Protein AF-A0A7C4CYW2-F1 (afdb_monomer)

Foldseek 3Di:
DVVVQVCCCVPVVDRQLLCLLLVLQLVLQLVLCVVVVHDSVVSNVRSVVRSVVLVVQLVCCVPVVVDDSRVSRVVSSVVSVVVSCVSNVHD

pLDDT: mean 77.04, std 6.85, range [52.91, 86.0]

Secondary structure (DSSP, 8-state):
-HHHHHHHHHHTSS--THHHHHHHHHHHHHHHHHHTT--HHHHHHHHHHHHHHHHHHHHHHHHHS---HHHHHHHHHHHHHHHHHHHTT--

Radius of gyration: 13.75 Å; Cα contacts (8 Å, |Δi|>4): 98; chains: 1; bounding box: 32×26×33 Å

Solvent-accessible surface area (backbone atoms only — not comparable to full-atom values): 4708 Å² total; per-residue (Å²): 108,73,70,56,48,51,47,30,44,72,74,68,72,42,72,50,50,32,53,72,18,43,56,56,36,28,51,36,46,25,50,47,32,44,74,70,70,47,56,70,68,59,17,49,52,50,14,52,52,53,36,50,53,52,53,49,50,39,52,45,41,30,69,75,68,69,42,60,56,53,61,29,12,50,54,42,19,56,53,33,48,58,48,33,32,54,64,68,74,40,132

Mean predicted aligned error: 7.06 Å

Structure (mmCIF, N/CA/C/O backbone):
data_AF-A0A7C4CYW2-F1
#
_entry.id   AF-A0A7C4CYW2-F1
#
loop_
_atom_site.group_PDB
_atom_site.id
_atom_site.type_symbol
_atom_site.label_atom_id
_atom_site.label_alt_id
_atom_site.label_comp_id
_atom_site.label_asym_id
_atom_site.label_entity_id
_atom_site.label_seq_id
_atom_site.pdbx_PDB_ins_code
_atom_site.Cartn_x
_atom_site.Cartn_y
_atom_site.Cartn_z
_atom_site.occupancy
_atom_site.B_iso_or_equiv
_atom_site.auth_seq_id
_atom_site.auth_comp_id
_atom_site.auth_asym_id
_atom_site.auth_atom_id
_atom_site.pdbx_PDB_model_num
ATOM 1 N N . MET A 1 1 ? 2.606 -10.398 2.156 1.00 63.78 1 MET A N 1
ATOM 2 C CA . MET A 1 1 ? 3.885 -9.951 1.555 1.00 63.78 1 MET A CA 1
ATOM 3 C C . MET A 1 1 ? 4.450 -10.911 0.511 1.00 63.78 1 MET A C 1
ATOM 5 O O . MET A 1 1 ? 4.446 -10.529 -0.648 1.00 63.78 1 MET A O 1
ATOM 9 N N . ALA A 1 2 ? 4.877 -12.137 0.856 1.00 67.31 2 ALA A N 1
ATOM 10 C CA . ALA A 1 2 ? 5.602 -13.023 -0.077 1.00 67.31 2 ALA A CA 1
ATOM 11 C C . ALA A 1 2 ? 4.896 -13.274 -1.431 1.00 67.31 2 ALA A C 1
ATOM 13 O O . ALA A 1 2 ? 5.535 -13.217 -2.477 1.00 67.31 2 ALA A O 1
ATOM 14 N N . LEU A 1 3 ? 3.570 -13.462 -1.430 1.00 71.12 3 LEU A N 1
ATOM 15 C CA . LEU A 1 3 ? 2.784 -13.618 -2.665 1.00 71.12 3 LEU A CA 1
ATOM 16 C C . LEU A 1 3 ? 2.730 -12.346 -3.530 1.00 71.12 3 LEU A C 1
ATOM 18 O O . LEU A 1 3 ? 2.725 -12.446 -4.752 1.00 71.12 3 LEU A O 1
ATOM 22 N N . GLY A 1 4 ? 2.699 -11.161 -2.913 1.00 72.00 4 GLY A N 1
ATOM 23 C CA . GLY A 1 4 ? 2.624 -9.888 -3.640 1.00 72.00 4 GLY A CA 1
ATOM 24 C C . GLY A 1 4 ? 3.932 -9.567 -4.358 1.00 72.00 4 GLY A C 1
ATOM 25 O O . GLY A 1 4 ? 3.927 -9.240 -5.538 1.00 72.00 4 GLY A O 1
ATOM 26 N N . VAL A 1 5 ? 5.059 -9.769 -3.671 1.00 70.44 5 VAL A N 1
ATOM 27 C CA . VAL A 1 5 ? 6.397 -9.602 -4.255 1.00 70.44 5 VAL A CA 1
ATOM 28 C C . VAL A 1 5 ? 6.619 -10.613 -5.387 1.00 70.44 5 VAL A C 1
ATOM 30 O O . VAL A 1 5 ? 7.091 -10.247 -6.461 1.00 70.44 5 VAL A O 1
ATOM 33 N N . TYR A 1 6 ? 6.199 -11.870 -5.194 1.00 73.06 6 TYR A N 1
ATOM 34 C CA . TYR A 1 6 ? 6.262 -12.904 -6.231 1.00 73.06 6 TYR A CA 1
ATOM 35 C C . TYR A 1 6 ? 5.492 -12.520 -7.504 1.00 73.06 6 TYR A C 1
ATOM 37 O O . TYR A 1 6 ? 6.001 -12.712 -8.608 1.00 73.06 6 TYR A O 1
ATOM 45 N N . LEU A 1 7 ? 4.291 -11.952 -7.356 1.00 71.62 7 LEU A N 1
ATOM 46 C CA . LEU A 1 7 ? 3.476 -11.468 -8.472 1.00 71.62 7 LEU A CA 1
ATOM 47 C C . LEU A 1 7 ? 4.183 -10.359 -9.261 1.00 71.62 7 LEU A C 1
ATOM 49 O O . LEU A 1 7 ? 4.240 -10.450 -10.486 1.00 71.62 7 LEU A O 1
ATOM 53 N N . SER A 1 8 ? 4.783 -9.372 -8.594 1.00 71.06 8 SER A N 1
ATOM 54 C CA . SER A 1 8 ? 5.518 -8.295 -9.275 1.00 71.06 8 SER A CA 1
ATOM 55 C C . SER A 1 8 ? 6.720 -8.815 -10.066 1.00 71.06 8 SER A C 1
ATOM 57 O O . SER A 1 8 ? 6.890 -8.461 -11.233 1.00 71.06 8 SER A O 1
ATOM 59 N N . PHE A 1 9 ? 7.501 -9.733 -9.487 1.00 69.81 9 PHE A N 1
ATOM 60 C CA . PHE A 1 9 ? 8.633 -10.356 -10.182 1.00 69.81 9 PHE A CA 1
ATOM 61 C C . PHE A 1 9 ? 8.207 -11.205 -11.384 1.00 69.81 9 PHE A C 1
ATOM 63 O O . PHE A 1 9 ? 8.871 -11.180 -12.418 1.00 69.81 9 PHE A O 1
ATOM 70 N N . ARG A 1 10 ? 7.108 -11.959 -11.262 1.00 67.56 10 ARG A N 1
ATOM 71 C CA . ARG A 1 10 ? 6.601 -12.834 -12.332 1.00 67.56 10 ARG A CA 1
ATOM 72 C C . ARG A 1 10 ? 5.923 -12.076 -13.465 1.00 67.56 10 ARG A C 1
ATOM 74 O O . ARG A 1 10 ? 6.054 -12.497 -14.608 1.00 67.56 10 ARG A O 1
ATOM 81 N N . VAL A 1 11 ? 5.154 -11.035 -13.148 1.00 68.44 11 VAL A N 1
ATOM 82 C CA . VAL A 1 11 ? 4.254 -10.373 -14.106 1.00 68.44 11 VAL A CA 1
ATOM 83 C C . VAL A 1 11 ? 4.884 -9.120 -14.707 1.00 68.44 11 VAL A C 1
ATOM 85 O O . VAL A 1 11 ? 4.765 -8.916 -15.910 1.00 68.44 11 VAL A O 1
ATOM 88 N N . LEU A 1 12 ? 5.568 -8.293 -13.907 1.00 63.44 12 LEU A N 1
ATOM 89 C CA . LEU A 1 12 ? 6.163 -7.039 -14.386 1.00 63.44 12 LEU A CA 1
ATOM 90 C C . LEU A 1 12 ? 7.658 -7.164 -14.722 1.00 63.44 12 LEU A C 1
ATOM 92 O O . LEU A 1 12 ? 8.234 -6.215 -15.249 1.00 63.44 12 LEU A O 1
ATOM 96 N N . ALA A 1 13 ? 8.284 -8.317 -14.453 1.00 64.81 13 ALA A N 1
ATOM 97 C CA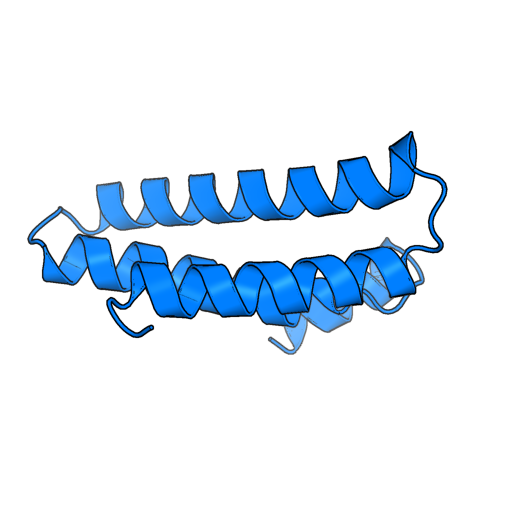 . ALA A 1 13 ? 9.706 -8.583 -14.704 1.00 64.81 13 ALA A CA 1
ATOM 98 C C . ALA A 1 13 ? 10.670 -7.545 -14.081 1.00 64.81 13 ALA A C 1
ATOM 100 O O . ALA A 1 13 ? 11.822 -7.431 -14.498 1.00 64.81 13 ALA A O 1
ATOM 101 N N . PHE A 1 14 ? 10.220 -6.808 -13.057 1.00 62.91 14 PHE A N 1
ATOM 102 C CA . PHE A 1 14 ? 11.053 -5.922 -12.250 1.00 62.91 14 PHE A CA 1
ATOM 103 C C . PHE A 1 14 ? 10.690 -6.042 -10.756 1.00 62.91 14 PHE A C 1
ATOM 105 O O . PHE A 1 14 ? 9.536 -6.328 -10.423 1.00 62.91 14 PHE A O 1
ATOM 112 N N . PRO A 1 15 ? 11.659 -5.838 -9.843 1.00 62.34 15 PRO A N 1
ATOM 113 C CA . PRO A 1 15 ? 11.417 -5.811 -8.403 1.00 62.34 15 PRO A CA 1
ATOM 114 C C . PRO A 1 15 ? 10.617 -4.562 -8.016 1.00 62.34 15 PRO A C 1
ATOM 116 O O . PRO A 1 15 ? 11.184 -3.489 -7.808 1.00 62.34 15 PRO A O 1
ATOM 119 N N . ASP A 1 16 ? 9.293 -4.690 -7.937 1.00 69.25 16 ASP A N 1
ATOM 120 C CA . ASP A 1 16 ? 8.437 -3.629 -7.412 1.00 69.25 16 ASP A CA 1
ATOM 121 C C . ASP A 1 16 ? 8.379 -3.685 -5.880 1.00 69.25 16 ASP A C 1
ATOM 123 O O . ASP A 1 16 ? 7.713 -4.538 -5.291 1.00 69.25 16 ASP A O 1
ATOM 127 N N . LEU A 1 17 ? 9.082 -2.752 -5.238 1.00 69.38 17 LEU A N 1
ATOM 128 C CA . LEU A 1 17 ? 9.089 -2.562 -3.785 1.00 69.38 17 LEU A CA 1
ATOM 129 C C . LEU A 1 17 ? 7.852 -1.791 -3.274 1.00 69.38 17 LEU A C 1
ATOM 131 O O . LEU A 1 17 ? 7.674 -1.658 -2.065 1.00 69.38 17 LEU A O 1
ATOM 135 N N . SER A 1 18 ? 6.952 -1.319 -4.150 1.00 71.12 18 SER A N 1
ATOM 136 C CA . SER A 1 18 ? 5.712 -0.634 -3.739 1.00 71.12 18 SER A CA 1
ATOM 137 C C . SER A 1 18 ? 4.747 -1.548 -2.965 1.00 71.12 18 SER A C 1
ATOM 139 O O . SER A 1 18 ? 3.911 -1.074 -2.185 1.00 71.12 18 SER A O 1
ATOM 141 N N . VAL A 1 19 ? 4.902 -2.869 -3.111 1.00 70.50 19 VAL A N 1
ATOM 142 C CA . VAL A 1 19 ? 4.163 -3.891 -2.353 1.00 70.50 19 VAL A CA 1
ATOM 143 C C . VAL A 1 19 ? 4.395 -3.739 -0.847 1.00 70.50 19 VAL A C 1
ATOM 145 O O . VAL A 1 19 ? 3.463 -3.939 -0.068 1.00 70.50 19 VAL A O 1
ATOM 148 N N . ASP A 1 20 ? 5.586 -3.307 -0.427 1.00 76.44 20 ASP A N 1
ATOM 149 C CA . ASP A 1 20 ? 5.910 -3.118 0.991 1.00 76.44 20 ASP A CA 1
ATOM 150 C C . ASP A 1 20 ? 5.204 -1.904 1.605 1.00 76.44 20 ASP A C 1
ATOM 152 O O . ASP A 1 20 ? 4.925 -1.901 2.800 1.00 76.44 20 ASP A O 1
ATOM 156 N N . GLY A 1 21 ? 4.865 -0.886 0.806 1.00 73.94 21 GLY A N 1
ATOM 157 C CA . GLY A 1 21 ? 4.125 0.294 1.270 1.00 73.94 21 GLY A CA 1
ATOM 158 C C . GLY A 1 21 ? 2.602 0.138 1.194 1.00 73.94 21 GLY A C 1
ATOM 159 O O . GLY A 1 21 ? 1.874 0.608 2.071 1.00 73.94 21 GLY A O 1
ATOM 160 N N . THR A 1 22 ? 2.102 -0.542 0.158 1.00 77.81 22 THR A N 1
ATOM 161 C CA . THR A 1 22 ? 0.659 -0.683 -0.120 1.00 77.81 22 THR A CA 1
ATOM 162 C C . THR A 1 22 ? -0.033 -1.703 0.787 1.00 77.81 22 THR A C 1
ATOM 164 O O . THR A 1 22 ? -1.183 -1.495 1.177 1.00 77.81 22 THR A O 1
ATOM 167 N N . PHE A 1 23 ? 0.662 -2.771 1.193 1.00 79.69 23 PHE A N 1
ATOM 168 C CA . PHE A 1 23 ? 0.135 -3.774 2.128 1.00 79.69 23 PHE A CA 1
ATOM 169 C C . PHE A 1 23 ? -0.188 -3.195 3.522 1.00 79.69 23 PHE A C 1
ATOM 171 O O . PHE A 1 23 ? -1.321 -3.358 3.987 1.00 79.69 23 PHE A O 1
ATOM 178 N N . PRO A 1 24 ? 0.744 -2.489 4.198 1.00 82.12 24 PRO A N 1
ATOM 179 C CA . PRO A 1 24 ? 0.447 -1.851 5.476 1.00 82.12 24 PRO A CA 1
ATOM 180 C C . PRO A 1 24 ? -0.563 -0.705 5.352 1.00 82.12 24 PRO A C 1
ATOM 182 O O . PRO A 1 24 ? -1.286 -0.462 6.311 1.00 82.12 24 PRO A O 1
ATOM 185 N N . LEU A 1 25 ? -0.696 -0.063 4.185 1.00 82.88 25 LEU A N 1
ATOM 186 C CA . LEU A 1 25 ? -1.731 0.950 3.940 1.00 82.88 25 LEU A CA 1
ATOM 187 C C . LEU A 1 25 ? -3.142 0.379 3.971 1.00 82.88 25 LEU A C 1
ATOM 189 O O . LEU A 1 25 ? -4.005 0.927 4.657 1.00 82.88 25 LEU A O 1
ATOM 193 N N . GLY A 1 26 ? -3.373 -0.758 3.315 1.00 82.00 26 GLY A N 1
ATOM 194 C CA . GLY A 1 26 ? -4.652 -1.459 3.426 1.00 82.00 26 GLY A CA 1
ATOM 195 C C . GLY A 1 26 ? -4.978 -1.827 4.878 1.00 82.00 26 GLY A C 1
ATOM 196 O O . GLY A 1 26 ? -6.098 -1.601 5.336 1.00 82.00 26 GLY A O 1
ATOM 197 N N . ALA A 1 27 ? -3.985 -2.318 5.627 1.00 82.19 27 ALA A N 1
ATOM 198 C CA . ALA A 1 27 ? -4.148 -2.665 7.039 1.00 82.19 27 ALA A CA 1
ATOM 199 C C . ALA A 1 27 ? -4.398 -1.436 7.934 1.00 82.19 27 ALA A C 1
ATOM 201 O O . ALA A 1 27 ? -5.257 -1.488 8.811 1.00 82.19 27 ALA A O 1
ATOM 202 N N . ALA A 1 28 ? -3.694 -0.325 7.699 1.00 82.94 28 ALA A N 1
ATOM 203 C CA . ALA A 1 28 ? -3.858 0.919 8.444 1.00 82.94 28 ALA A CA 1
ATOM 204 C C . ALA A 1 28 ? -5.247 1.528 8.215 1.00 82.94 28 ALA A C 1
ATOM 206 O O . ALA A 1 28 ? -5.920 1.894 9.175 1.00 82.94 28 ALA A O 1
ATOM 207 N N . VAL A 1 29 ? -5.712 1.581 6.962 1.00 82.44 29 VAL A N 1
ATOM 208 C CA . VAL A 1 29 ? -7.037 2.117 6.614 1.00 82.44 29 VAL A CA 1
ATOM 209 C C . VAL A 1 29 ? -8.157 1.232 7.163 1.00 82.44 29 VAL A C 1
ATOM 211 O O . VAL A 1 29 ? -9.070 1.745 7.810 1.00 82.44 29 VAL A O 1
ATOM 214 N N . ALA A 1 30 ? -8.073 -0.089 6.970 1.00 83.12 30 ALA A N 1
ATOM 215 C CA . ALA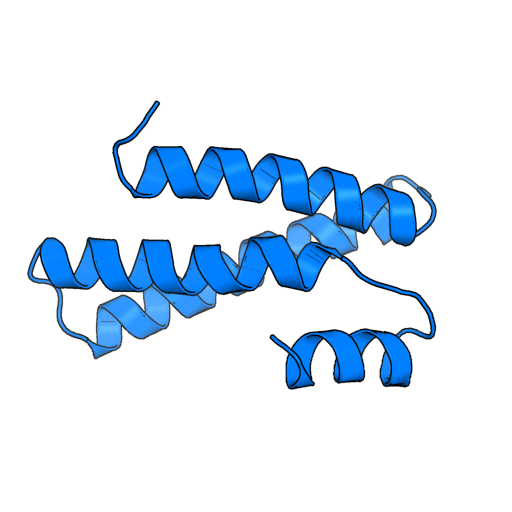 A 1 30 ? -9.061 -1.024 7.507 1.00 83.12 30 ALA A CA 1
ATOM 216 C C . ALA A 1 30 ? -9.093 -0.984 9.042 1.00 83.12 30 ALA A C 1
ATOM 218 O O . ALA A 1 30 ? -10.163 -0.857 9.634 1.00 83.12 30 ALA A O 1
ATOM 219 N N . GLY A 1 31 ? -7.923 -1.034 9.687 1.00 82.19 31 GLY A N 1
ATOM 220 C CA . GLY A 1 31 ? -7.793 -0.988 11.141 1.00 82.19 31 GLY A CA 1
ATOM 221 C C . GLY A 1 31 ? -8.344 0.307 11.731 1.00 82.19 31 GLY A C 1
ATOM 222 O O . GLY A 1 31 ? -9.116 0.263 12.684 1.00 82.19 31 GLY A O 1
ATOM 223 N N . MET A 1 32 ? -8.032 1.458 11.130 1.00 81.44 32 MET A N 1
ATOM 224 C CA . MET A 1 32 ? -8.528 2.754 11.601 1.00 81.44 32 MET A CA 1
ATOM 225 C C . MET A 1 32 ? -10.048 2.892 11.432 1.00 81.44 32 MET A C 1
ATOM 227 O O . MET A 1 32 ? -10.711 3.451 12.304 1.00 81.44 32 MET A O 1
ATOM 231 N N . LEU A 1 33 ? -10.623 2.374 10.340 1.00 80.50 33 LEU A N 1
ATOM 232 C CA . LEU A 1 33 ? -12.074 2.388 10.115 1.00 80.50 33 LEU A CA 1
ATOM 233 C C . LEU A 1 33 ? -12.814 1.481 11.106 1.00 80.50 33 LEU A C 1
ATOM 235 O O . LEU A 1 33 ? -13.825 1.900 11.669 1.00 80.50 33 LEU A O 1
ATOM 239 N N . VAL A 1 34 ? -12.279 0.288 11.379 1.00 84.81 34 VAL A N 1
ATOM 240 C CA . VAL A 1 34 ? -12.828 -0.623 12.395 1.00 84.81 34 VAL A CA 1
ATOM 241 C C . VAL A 1 34 ? -12.726 -0.011 13.796 1.00 84.81 34 VAL A C 1
ATOM 243 O O . VAL A 1 34 ? -13.708 -0.018 14.532 1.00 84.81 34 VAL A O 1
ATOM 246 N N . LEU A 1 35 ? -11.588 0.599 14.152 1.00 82.94 35 LEU A N 1
ATOM 247 C CA . LEU A 1 35 ? -11.408 1.294 15.437 1.00 82.94 35 LEU A CA 1
ATOM 248 C C . LEU A 1 35 ? -12.363 2.483 15.613 1.00 82.94 35 LEU A C 1
ATOM 250 O O . LEU A 1 35 ? -12.743 2.806 16.734 1.00 82.94 35 LEU A O 1
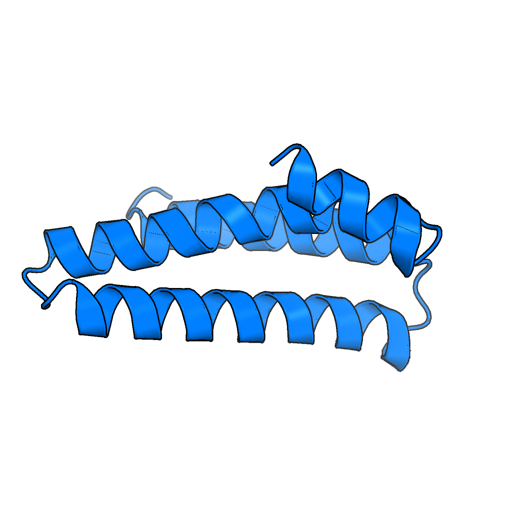ATOM 254 N N . ARG A 1 36 ? -12.775 3.126 14.515 1.00 80.25 36 ARG A N 1
ATOM 255 C CA . ARG A 1 36 ? -13.772 4.211 14.511 1.00 80.25 36 ARG A CA 1
ATOM 256 C C . ARG A 1 36 ? -15.225 3.719 14.522 1.00 80.25 36 ARG A C 1
ATOM 258 O O . ARG A 1 36 ? -16.129 4.545 14.448 1.00 80.25 36 ARG A O 1
ATOM 265 N N . GLY A 1 37 ? -15.461 2.409 14.619 1.00 78.50 37 GLY A N 1
ATOM 266 C CA . GLY A 1 37 ? -16.798 1.823 14.735 1.00 78.50 37 GLY A CA 1
ATOM 267 C C . GLY A 1 37 ? -17.533 1.616 13.407 1.00 78.50 37 GLY A C 1
ATOM 268 O O . GLY A 1 37 ? -18.736 1.358 13.420 1.00 78.50 37 GLY A O 1
ATOM 269 N N . PHE A 1 38 ? -16.851 1.715 12.259 1.00 80.94 38 PHE A N 1
ATOM 270 C CA . PHE A 1 38 ? -17.460 1.388 10.966 1.00 80.94 38 PHE A CA 1
ATOM 271 C C . PHE A 1 38 ? -17.618 -0.126 10.781 1.00 80.94 38 PHE A C 1
ATOM 273 O O . PHE A 1 38 ? -16.856 -0.927 11.325 1.00 80.94 38 PHE A O 1
ATOM 280 N N . SER A 1 39 ? -18.600 -0.523 9.965 1.00 83.75 39 SER A N 1
ATOM 281 C CA . SER A 1 39 ? -18.815 -1.931 9.633 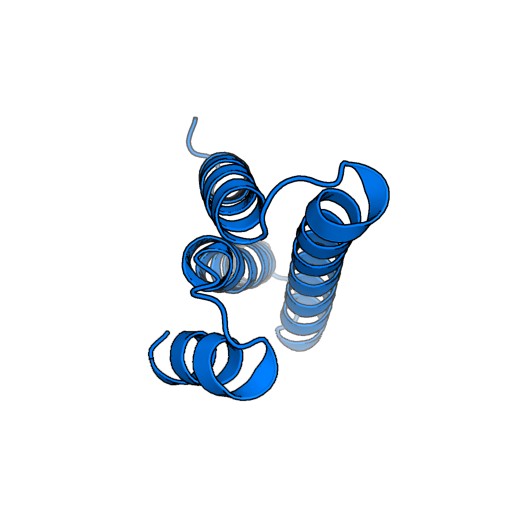1.00 83.75 39 SER A CA 1
ATOM 282 C C . SER A 1 39 ? -17.601 -2.517 8.886 1.00 83.75 39 SER A C 1
ATOM 284 O O . SER A 1 39 ? -17.012 -1.837 8.037 1.00 83.75 39 SER A O 1
ATOM 286 N N . PRO A 1 40 ? -17.233 -3.791 9.132 1.00 80.88 40 PRO A N 1
ATOM 287 C CA . PRO A 1 40 ? -16.078 -4.428 8.488 1.00 80.88 40 PRO A CA 1
ATOM 288 C C . PRO A 1 40 ? -16.135 -4.399 6.954 1.00 80.88 40 PRO A C 1
ATOM 290 O O . PRO A 1 40 ? -15.103 -4.299 6.297 1.00 80.88 40 PRO A O 1
ATOM 293 N N . TYR A 1 41 ? -17.341 -4.425 6.378 1.00 84.88 41 TYR A N 1
ATOM 294 C CA . TYR A 1 41 ? -17.551 -4.331 4.932 1.00 84.88 41 TYR A CA 1
ATOM 295 C C . TYR A 1 41 ? -17.196 -2.948 4.366 1.00 84.88 41 TYR A C 1
ATOM 297 O O . TYR A 1 41 ? -16.549 -2.859 3.322 1.00 84.88 41 TYR A O 1
ATOM 305 N N . LEU A 1 42 ? -17.559 -1.864 5.064 1.00 81.06 42 LEU A N 1
ATOM 306 C CA . LEU A 1 42 ? -17.165 -0.503 4.676 1.00 81.06 42 LEU A CA 1
ATOM 307 C C . LEU A 1 42 ? -15.664 -0.280 4.874 1.00 81.06 42 LEU A C 1
ATOM 309 O O . LEU A 1 42 ? -15.026 0.365 4.043 1.00 81.06 42 LEU A O 1
ATOM 313 N N . ALA A 1 43 ? -15.091 -0.853 5.935 1.00 82.06 43 ALA A N 1
ATOM 314 C CA . ALA A 1 43 ? -13.651 -0.825 6.165 1.00 82.06 43 ALA A CA 1
ATOM 315 C C . ALA A 1 43 ? -12.880 -1.525 5.034 1.00 82.06 43 ALA A C 1
ATOM 317 O O . ALA A 1 43 ? -11.870 -1.001 4.561 1.00 82.06 43 ALA A O 1
ATOM 318 N N . LEU A 1 44 ? -13.391 -2.664 4.552 1.00 83.31 44 LEU A N 1
ATOM 319 C CA . LEU A 1 44 ? -12.812 -3.396 3.429 1.00 83.31 44 LEU A CA 1
ATOM 320 C C . LEU A 1 44 ? -12.858 -2.572 2.138 1.00 83.31 44 LEU A C 1
ATOM 322 O O . LEU A 1 44 ? -11.837 -2.450 1.469 1.00 83.31 44 LEU A O 1
ATOM 326 N N . LEU A 1 45 ? -14.005 -1.962 1.816 1.00 85.38 45 LEU A N 1
ATOM 327 C CA . LEU A 1 45 ? -14.147 -1.087 0.645 1.00 85.38 45 LEU A CA 1
ATOM 328 C C . LEU A 1 45 ? -13.212 0.128 0.716 1.00 85.38 45 LEU A C 1
ATOM 330 O O . LEU A 1 45 ? -12.583 0.475 -0.284 1.00 85.38 45 LEU A O 1
ATOM 334 N N . GLY A 1 46 ? -13.070 0.738 1.896 1.00 82.00 46 GLY A N 1
ATOM 335 C CA . GLY A 1 46 ? -12.140 1.845 2.123 1.00 82.00 46 GLY A CA 1
ATOM 336 C C . GLY A 1 46 ? -10.678 1.441 1.917 1.00 82.00 46 GLY A C 1
ATOM 337 O O . GLY A 1 46 ? -9.929 2.153 1.248 1.00 82.00 46 GLY A O 1
ATOM 338 N N . ALA A 1 47 ? -10.279 0.273 2.425 1.00 83.06 47 ALA A N 1
ATOM 339 C CA . ALA A 1 47 ? -8.935 -0.266 2.227 1.00 83.06 47 ALA A CA 1
ATOM 340 C C . ALA A 1 47 ? -8.657 -0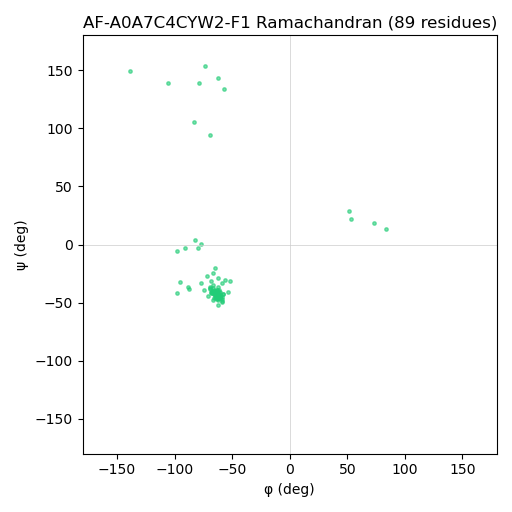.626 0.758 1.00 83.06 47 ALA A C 1
ATOM 342 O O . ALA A 1 47 ? -7.568 -0.350 0.253 1.00 83.06 47 ALA A O 1
ATOM 343 N N . LEU A 1 48 ? -9.651 -1.179 0.054 1.00 83.88 48 LEU A N 1
ATOM 344 C CA . LEU A 1 48 ? -9.573 -1.487 -1.378 1.00 83.88 48 LEU A CA 1
ATOM 345 C C . LEU A 1 48 ? -9.387 -0.213 -2.211 1.00 83.88 48 LEU A C 1
ATOM 347 O O . LEU A 1 48 ? -8.509 -0.159 -3.071 1.00 83.88 48 LEU A O 1
ATOM 351 N N . GLY A 1 49 ? -10.163 0.833 -1.910 1.00 86.00 49 GLY A N 1
ATOM 352 C CA . GLY A 1 49 ? -10.039 2.141 -2.551 1.00 86.00 49 GLY A CA 1
ATOM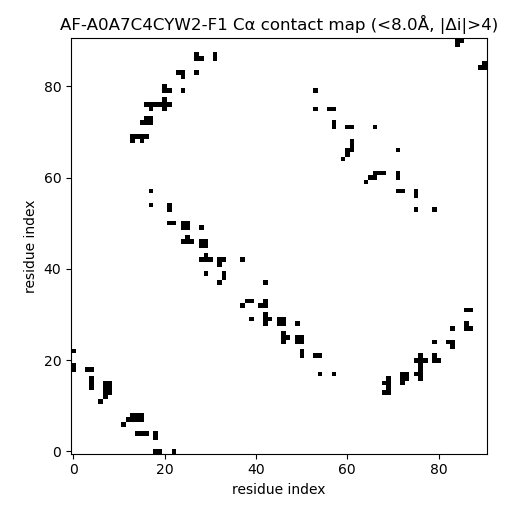 353 C C . GLY A 1 49 ? -8.673 2.786 -2.307 1.00 86.00 49 GLY A C 1
ATOM 354 O O . GLY A 1 49 ? -8.034 3.248 -3.249 1.00 86.00 49 GLY A O 1
ATOM 355 N N . ALA A 1 50 ? -8.183 2.759 -1.065 1.00 82.88 50 ALA A N 1
ATOM 356 C CA . ALA A 1 50 ? -6.869 3.300 -0.722 1.00 82.88 50 ALA A CA 1
ATOM 357 C C . ALA A 1 50 ? -5.725 2.561 -1.442 1.00 82.88 50 ALA A C 1
ATOM 359 O O . ALA A 1 50 ? -4.819 3.200 -1.979 1.00 82.88 50 ALA A O 1
ATOM 360 N N . GLY A 1 51 ? -5.792 1.227 -1.510 1.00 82.19 51 GLY A N 1
ATOM 361 C CA . GLY A 1 51 ? -4.826 0.407 -2.244 1.00 82.19 51 GLY A CA 1
ATOM 362 C C . GLY A 1 51 ? -4.838 0.673 -3.753 1.00 82.19 51 GLY A C 1
ATOM 363 O O . GLY A 1 51 ? -3.773 0.801 -4.358 1.00 82.19 51 GLY A O 1
ATOM 364 N N . LEU A 1 52 ? -6.024 0.828 -4.354 1.00 82.75 52 LEU A N 1
ATOM 365 C CA . LEU A 1 52 ? -6.177 1.184 -5.770 1.00 82.75 52 LEU A CA 1
ATOM 366 C C . LEU A 1 52 ? -5.553 2.543 -6.093 1.00 82.75 52 LEU A C 1
ATOM 368 O O . LEU A 1 52 ? -4.818 2.660 -7.072 1.00 82.75 52 LEU A O 1
ATOM 372 N N . VAL A 1 53 ? -5.811 3.557 -5.264 1.00 84.12 53 VAL A N 1
ATOM 373 C CA . VAL A 1 53 ? -5.244 4.901 -5.450 1.00 84.12 53 VAL A CA 1
ATOM 374 C C . VAL A 1 53 ? -3.722 4.870 -5.326 1.00 84.12 53 VAL A C 1
ATOM 376 O O . VAL A 1 53 ? -3.034 5.460 -6.157 1.00 84.12 53 VAL A O 1
ATOM 379 N N . ALA A 1 54 ? -3.185 4.146 -4.342 1.00 80.44 54 ALA A N 1
ATOM 380 C CA . ALA A 1 54 ? -1.745 3.997 -4.167 1.00 80.44 54 ALA A CA 1
ATOM 381 C C . ALA A 1 54 ? -1.080 3.302 -5.370 1.00 80.44 54 ALA A C 1
ATOM 383 O O . ALA A 1 54 ? -0.092 3.808 -5.897 1.00 80.44 54 ALA A O 1
ATOM 384 N N . GLY A 1 55 ? -1.656 2.197 -5.858 1.00 77.62 55 GLY A N 1
ATOM 385 C CA . GLY A 1 55 ? -1.153 1.487 -7.039 1.00 77.62 55 GLY A CA 1
ATOM 386 C C . GLY A 1 55 ? -1.256 2.310 -8.327 1.00 77.62 55 GLY A C 1
ATOM 387 O O . GLY A 1 55 ? -0.320 2.330 -9.128 1.00 77.62 55 GLY A O 1
ATOM 388 N N . ALA A 1 56 ? -2.352 3.054 -8.506 1.00 81.62 56 ALA A N 1
ATOM 389 C CA . ALA A 1 56 ? -2.505 3.985 -9.621 1.00 81.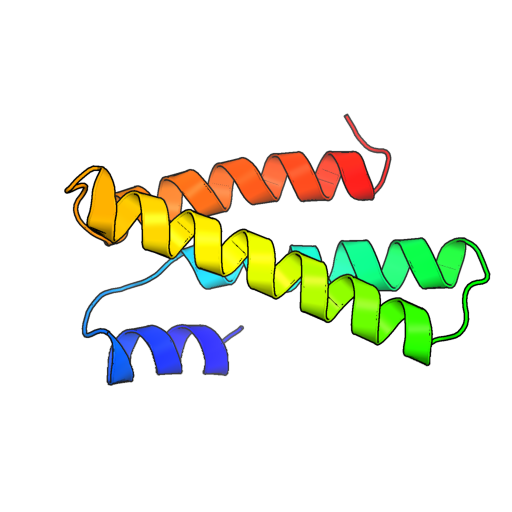62 56 ALA A CA 1
ATOM 390 C C . ALA A 1 56 ? -1.432 5.083 -9.586 1.00 81.62 56 ALA A C 1
ATOM 392 O O . ALA A 1 56 ? -0.878 5.427 -10.628 1.00 81.62 56 ALA A O 1
ATOM 393 N N . PHE A 1 57 ? -1.081 5.589 -8.401 1.00 81.06 57 PHE A N 1
ATOM 394 C CA . PHE A 1 57 ? -0.023 6.585 -8.242 1.00 81.06 57 PHE A CA 1
ATOM 395 C C . PHE A 1 57 ? 1.350 6.040 -8.670 1.00 81.06 57 PHE A C 1
ATOM 397 O O . PHE A 1 57 ? 2.057 6.702 -9.433 1.00 81.06 57 PHE A O 1
ATOM 404 N N . THR A 1 58 ? 1.698 4.809 -8.274 1.00 79.00 58 THR A N 1
ATOM 405 C CA . THR A 1 58 ? 2.925 4.120 -8.724 1.00 79.00 58 THR A CA 1
ATOM 406 C C . THR A 1 58 ? 2.943 3.928 -10.238 1.00 79.00 58 THR A C 1
ATOM 408 O O . THR A 1 58 ? 3.942 4.231 -10.895 1.00 79.00 58 THR A O 1
ATOM 411 N N . GLY A 1 59 ? 1.821 3.486 -10.814 1.00 75.81 59 GLY A N 1
ATOM 412 C CA . GLY A 1 59 ? 1.675 3.306 -12.258 1.00 75.81 59 GLY A CA 1
ATOM 413 C C . GLY A 1 59 ? 1.809 4.616 -13.036 1.00 75.81 59 GLY A C 1
ATOM 414 O O . GLY A 1 59 ? 2.481 4.658 -14.067 1.00 75.81 59 GLY A O 1
ATOM 415 N N . VAL A 1 60 ? 1.235 5.712 -12.533 1.00 80.56 60 VAL A N 1
ATOM 416 C CA . VAL A 1 60 ? 1.365 7.048 -13.135 1.00 80.56 60 VAL A CA 1
ATOM 417 C C . VAL A 1 60 ? 2.809 7.544 -13.064 1.00 80.56 60 VAL A C 1
ATOM 419 O O . VAL A 1 60 ? 3.312 8.054 -14.064 1.00 80.56 60 VAL A O 1
ATOM 422 N N . LEU A 1 61 ? 3.512 7.351 -11.944 1.00 76.00 61 LEU A N 1
ATOM 423 C CA . LEU A 1 61 ? 4.933 7.702 -11.836 1.00 76.00 61 LEU A CA 1
ATOM 424 C C . LEU A 1 61 ? 5.788 6.934 -12.853 1.00 76.00 61 LEU A C 1
ATOM 426 O O . LEU A 1 61 ? 6.612 7.531 -13.545 1.00 76.00 61 LEU A O 1
ATOM 430 N N . ALA A 1 62 ? 5.567 5.626 -12.987 1.00 72.44 62 ALA A N 1
ATOM 431 C CA . ALA A 1 62 ? 6.325 4.798 -13.921 1.00 72.44 62 ALA A CA 1
ATOM 432 C C . ALA A 1 62 ? 6.025 5.145 -15.395 1.00 72.44 62 ALA A C 1
ATOM 434 O O . ALA A 1 62 ? 6.935 5.200 -16.221 1.00 72.44 62 ALA A O 1
ATOM 435 N N . THR A 1 63 ? 4.761 5.423 -15.735 1.00 77.62 63 THR A N 1
ATOM 436 C CA . THR A 1 63 ? 4.329 5.641 -17.129 1.00 77.62 63 THR A CA 1
ATOM 437 C C . THR A 1 63 ? 4.468 7.085 -17.614 1.00 77.62 63 THR A C 1
ATOM 439 O O . THR A 1 63 ? 4.842 7.302 -18.767 1.00 77.62 63 THR A O 1
ATOM 442 N N . ARG A 1 64 ? 4.183 8.090 -16.773 1.00 70.06 64 ARG A N 1
ATOM 443 C CA . ARG A 1 64 ? 4.177 9.515 -17.168 1.00 70.06 64 ARG A CA 1
ATOM 444 C C . ARG A 1 64 ? 5.493 10.226 -16.872 1.00 70.06 64 ARG A C 1
ATOM 446 O O . ARG A 1 64 ? 5.863 11.100 -17.648 1.00 70.06 64 ARG A O 1
ATOM 453 N N . LEU A 1 65 ? 6.212 9.853 -15.808 1.00 68.56 65 LEU A N 1
ATOM 454 C CA . LEU A 1 65 ? 7.496 10.478 -15.452 1.00 68.56 65 LEU A CA 1
ATOM 455 C C . LEU A 1 65 ? 8.724 9.774 -16.066 1.00 68.56 65 LEU A C 1
ATOM 457 O O . LEU A 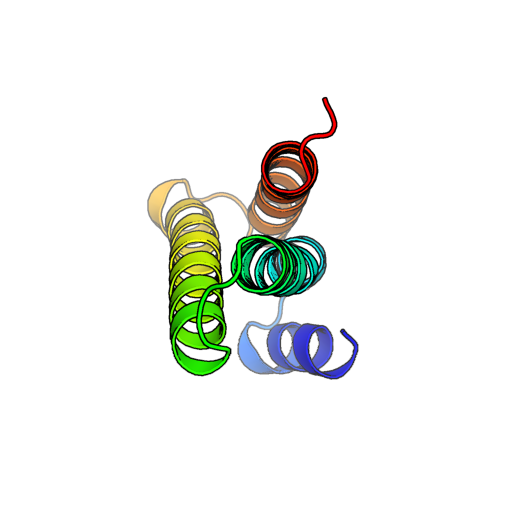1 65 ? 9.835 10.268 -15.897 1.00 68.56 65 LEU A O 1
ATOM 461 N N . ARG A 1 66 ? 8.550 8.656 -16.797 1.00 66.38 66 ARG A N 1
ATOM 462 C CA . ARG A 1 66 ? 9.641 7.852 -17.405 1.00 66.38 66 ARG A CA 1
ATOM 463 C C . ARG A 1 66 ? 10.755 7.462 -16.416 1.00 66.38 66 ARG A C 1
ATOM 465 O O . ARG A 1 66 ? 11.907 7.280 -16.804 1.00 66.38 66 ARG A O 1
ATOM 472 N N . ILE A 1 67 ? 10.414 7.324 -15.138 1.00 73.19 67 ILE A N 1
ATOM 473 C CA . ILE A 1 67 ? 11.343 6.868 -14.101 1.00 73.19 67 ILE A CA 1
ATOM 474 C C . ILE A 1 67 ? 11.467 5.340 -14.217 1.00 73.19 67 ILE A C 1
ATOM 476 O O . ILE A 1 67 ? 10.452 4.671 -14.423 1.00 73.19 67 ILE A O 1
ATOM 480 N N . PRO A 1 68 ? 12.669 4.750 -14.072 1.00 74.50 68 PRO A N 1
ATOM 481 C CA . PRO A 1 68 ? 12.805 3.297 -14.016 1.00 74.50 68 PRO A CA 1
ATOM 482 C C . PRO A 1 68 ? 11.956 2.730 -12.868 1.00 74.50 68 PRO A C 1
ATOM 484 O O . PRO A 1 68 ? 11.990 3.251 -11.753 1.00 74.50 68 PRO A O 1
ATOM 487 N N . GLY A 1 69 ? 11.196 1.661 -13.135 1.00 70.12 69 GLY A N 1
ATOM 488 C CA . GLY A 1 69 ? 10.148 1.147 -12.234 1.00 70.12 69 GLY A CA 1
ATOM 489 C C . GLY A 1 69 ? 10.604 0.897 -10.791 1.00 70.12 69 GLY A C 1
ATOM 490 O O . GLY A 1 69 ? 9.853 1.144 -9.853 1.00 70.12 69 GLY A O 1
ATOM 491 N N . LEU A 1 70 ? 11.873 0.531 -10.606 1.00 73.75 70 LEU A N 1
ATOM 492 C CA . LEU A 1 70 ? 12.524 0.399 -9.299 1.00 73.75 70 LEU A CA 1
ATOM 493 C C . LEU A 1 70 ? 12.515 1.699 -8.472 1.00 73.75 70 LEU A C 1
ATOM 495 O O . LEU A 1 70 ? 12.158 1.684 -7.295 1.00 73.75 70 LEU A O 1
ATOM 499 N N . LEU A 1 71 ? 12.876 2.834 -9.081 1.00 76.81 71 LEU A N 1
ATOM 500 C CA . LEU A 1 71 ? 12.894 4.137 -8.406 1.00 76.81 71 LEU A CA 1
ATOM 501 C C . LEU A 1 71 ? 11.472 4.618 -8.088 1.00 76.81 71 LEU A C 1
ATOM 503 O O . LEU A 1 71 ? 11.240 5.159 -7.009 1.00 76.81 71 LEU A O 1
ATOM 507 N N . ALA A 1 72 ? 10.511 4.372 -8.984 1.00 76.06 72 ALA A N 1
ATOM 508 C CA . ALA A 1 72 ? 9.100 4.658 -8.724 1.00 76.06 72 ALA A CA 1
ATOM 509 C C . ALA A 1 72 ? 8.556 3.823 -7.546 1.00 76.06 72 ALA A C 1
ATOM 511 O O . ALA A 1 72 ? 7.829 4.350 -6.700 1.00 76.06 72 ALA A O 1
ATOM 512 N N . GLY A 1 73 ? 8.961 2.553 -7.445 1.00 75.62 73 GLY A N 1
ATOM 513 C CA . GLY A 1 73 ? 8.600 1.661 -6.341 1.00 75.62 73 GLY A CA 1
ATOM 514 C C . GLY A 1 73 ? 9.142 2.124 -4.985 1.00 75.62 73 G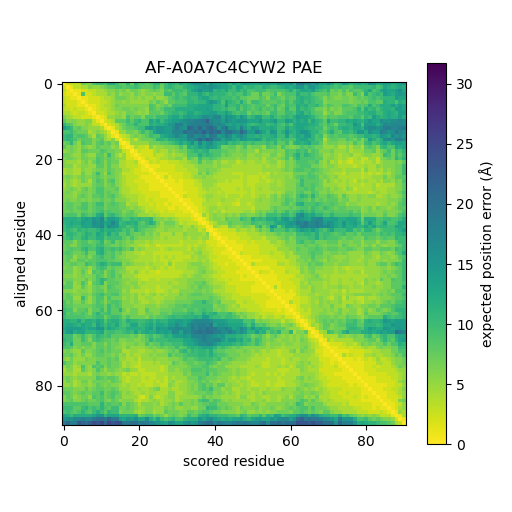LY A C 1
ATOM 515 O O . GLY A 1 73 ? 8.391 2.201 -4.017 1.00 75.62 73 GLY A O 1
ATOM 516 N N . VAL A 1 74 ? 10.420 2.512 -4.902 1.00 81.31 74 VAL A N 1
ATOM 517 C CA . VAL A 1 74 ? 11.009 3.015 -3.642 1.00 81.31 74 VAL A CA 1
ATOM 518 C C . VAL A 1 74 ? 10.417 4.373 -3.237 1.00 81.31 74 VAL A C 1
ATOM 520 O O . VAL A 1 74 ? 10.100 4.576 -2.066 1.00 81.31 74 VAL A O 1
ATOM 523 N N . LEU A 1 75 ? 10.200 5.291 -4.188 1.00 82.56 75 LEU A N 1
ATOM 524 C CA . LEU A 1 75 ? 9.573 6.593 -3.910 1.00 82.56 75 LEU A CA 1
ATOM 525 C C . LEU A 1 75 ? 8.154 6.443 -3.352 1.00 82.56 75 LEU A C 1
ATOM 527 O O . LEU A 1 75 ? 7.789 7.108 -2.381 1.00 82.56 75 LEU A O 1
ATOM 531 N N . THR A 1 76 ? 7.359 5.554 -3.945 1.00 83.00 76 THR A N 1
ATOM 532 C CA . THR A 1 76 ? 5.999 5.283 -3.467 1.00 83.00 76 THR A CA 1
ATOM 533 C C . THR A 1 76 ? 6.001 4.565 -2.127 1.00 83.00 76 THR A C 1
ATOM 535 O O . THR A 1 76 ? 5.209 4.922 -1.260 1.00 83.00 76 THR A O 1
ATOM 538 N N . MET A 1 77 ? 6.928 3.637 -1.892 1.00 82.94 77 MET A N 1
ATOM 539 C CA . MET A 1 77 ? 7.088 2.979 -0.595 1.00 82.94 77 MET A CA 1
ATOM 540 C C . MET A 1 77 ? 7.384 3.985 0.535 1.00 82.94 77 MET A C 1
ATOM 542 O O . MET A 1 77 ? 6.708 3.952 1.564 1.00 82.94 77 MET A O 1
ATOM 546 N N . ILE A 1 78 ? 8.289 4.948 0.317 1.00 85.62 78 ILE A N 1
ATOM 547 C CA . ILE A 1 78 ? 8.591 6.018 1.290 1.00 85.62 78 ILE A CA 1
ATOM 548 C C . ILE A 1 78 ? 7.376 6.933 1.512 1.00 85.62 78 ILE A C 1
ATOM 550 O O . ILE A 1 78 ? 7.038 7.255 2.650 1.00 85.62 78 ILE A O 1
ATOM 554 N N . MET A 1 79 ? 6.676 7.322 0.443 1.00 84.62 79 MET A N 1
ATOM 555 C CA . MET A 1 79 ? 5.467 8.148 0.544 1.00 84.62 79 MET A CA 1
ATOM 556 C C . MET A 1 79 ? 4.356 7.444 1.341 1.00 84.62 79 MET A C 1
ATOM 558 O O . MET A 1 79 ? 3.726 8.052 2.209 1.00 84.62 79 MET A O 1
ATOM 562 N N . LEU A 1 80 ? 4.117 6.160 1.062 1.00 83.31 80 LEU A N 1
ATOM 563 C CA . LEU A 1 80 ? 3.099 5.358 1.742 1.00 83.31 80 LEU A CA 1
ATOM 564 C C . LEU A 1 80 ? 3.464 5.100 3.203 1.00 83.31 80 LEU A C 1
ATOM 566 O O . LEU A 1 80 ? 2.571 5.059 4.043 1.00 83.31 80 LEU A O 1
ATOM 570 N N . TYR A 1 81 ? 4.754 4.998 3.530 1.00 82.69 81 TYR A N 1
ATOM 571 C CA . TYR A 1 81 ? 5.211 4.926 4.915 1.00 82.69 81 TYR A CA 1
ATOM 572 C C . TYR A 1 81 ? 4.774 6.162 5.719 1.00 82.69 81 TYR A C 1
ATOM 574 O O . TYR A 1 81 ? 4.134 6.021 6.763 1.00 82.69 81 TYR A O 1
ATOM 582 N N . SER A 1 82 ? 5.006 7.372 5.198 1.00 82.94 82 SER A N 1
ATOM 583 C CA . SER A 1 82 ? 4.523 8.610 5.830 1.00 82.94 82 SER A CA 1
ATOM 584 C C . SER A 1 82 ? 2.994 8.680 5.906 1.00 82.94 82 SER A C 1
ATOM 586 O O . SER A 1 82 ? 2.439 9.174 6.890 1.00 82.94 82 SER A O 1
ATOM 588 N N . LEU A 1 83 ? 2.291 8.175 4.887 1.00 82.19 83 LEU A N 1
ATOM 589 C CA . LEU A 1 83 ? 0.828 8.133 4.889 1.00 82.19 83 LEU A CA 1
ATOM 590 C C . LEU A 1 83 ? 0.288 7.185 5.966 1.00 82.19 83 LEU A C 1
ATOM 592 O O . LEU A 1 83 ? -0.655 7.539 6.668 1.00 82.19 83 LEU A O 1
ATOM 596 N N . ASN A 1 84 ? 0.905 6.013 6.129 1.00 84.31 84 ASN A N 1
ATOM 597 C CA . ASN A 1 84 ? 0.528 5.026 7.139 1.00 84.31 84 ASN A CA 1
ATOM 598 C C . ASN A 1 84 ? 0.658 5.582 8.549 1.00 84.31 84 ASN A C 1
ATOM 600 O O . ASN A 1 84 ? -0.271 5.435 9.342 1.00 84.31 84 ASN A O 1
ATOM 604 N N . LEU A 1 85 ? 1.765 6.269 8.839 1.00 77.62 85 LEU A N 1
ATOM 605 C CA . LEU A 1 85 ? 1.969 6.925 10.130 1.00 77.62 85 LEU A CA 1
ATOM 606 C C . LEU A 1 85 ? 0.863 7.950 10.410 1.00 77.62 85 LEU A C 1
ATOM 608 O O . LEU A 1 85 ? 0.194 7.866 11.444 1.00 77.62 85 LEU A O 1
ATOM 612 N N . ARG A 1 86 ? 0.562 8.816 9.434 1.00 81.06 86 ARG A N 1
ATOM 613 C CA . ARG A 1 86 ? -0.532 9.795 9.529 1.00 81.06 86 ARG A CA 1
ATOM 614 C C . ARG A 1 86 ? -1.905 9.156 9.720 1.00 81.06 86 ARG A C 1
ATOM 616 O O . ARG A 1 86 ? -2.683 9.639 10.539 1.00 81.06 86 ARG A O 1
ATOM 623 N N . ILE A 1 87 ? -2.214 8.083 8.990 1.00 78.00 87 ILE A N 1
ATOM 624 C CA . ILE A 1 87 ? -3.488 7.356 9.120 1.00 78.00 87 ILE A CA 1
ATOM 625 C C . ILE A 1 87 ? -3.611 6.746 10.519 1.00 78.00 87 ILE A C 1
ATOM 627 O O . ILE A 1 87 ? -4.683 6.803 11.114 1.00 78.00 87 ILE A O 1
ATOM 631 N N . MET A 1 88 ? -2.509 6.231 11.070 1.00 78.50 88 MET A N 1
ATOM 632 C CA . MET A 1 88 ? -2.433 5.679 12.424 1.00 78.50 88 MET A CA 1
ATOM 633 C C . MET A 1 88 ? -2.368 6.746 13.534 1.00 78.50 88 MET A C 1
ATOM 635 O O . MET A 1 88 ? -2.294 6.390 14.709 1.00 78.50 88 MET A O 1
ATOM 639 N N . GLY A 1 89 ? -2.402 8.040 13.198 1.00 69.94 89 GLY A N 1
ATOM 640 C CA . GLY A 1 89 ? -2.372 9.135 14.172 1.00 69.94 89 GLY A CA 1
ATOM 641 C C . GLY A 1 89 ? -1.009 9.357 14.833 1.00 69.94 89 GLY A C 1
ATOM 642 O O . GLY A 1 89 ? -0.946 9.982 15.891 1.00 69.94 89 GLY A O 1
ATOM 643 N N . ARG A 1 90 ? 0.074 8.846 14.238 1.00 65.00 90 ARG A N 1
ATOM 644 C CA . ARG A 1 90 ? 1.454 9.090 14.678 1.00 65.00 90 ARG A CA 1
ATOM 645 C C . ARG A 1 90 ? 2.137 10.075 13.709 1.00 65.00 90 ARG A C 1
ATOM 647 O O . ARG A 1 90 ? 1.864 9.990 12.511 1.00 65.00 90 ARG A O 1
ATOM 654 N N . PRO A 1 91 ? 2.932 11.042 14.208 1.00 52.91 91 PRO A N 1
ATOM 655 C CA . PRO A 1 91 ? 3.633 12.010 13.362 1.00 52.91 91 PRO A CA 1
ATOM 656 C C . PRO A 1 91 ? 4.653 11.345 12.433 1.00 52.91 91 PRO A C 1
ATOM 658 O O . PRO A 1 91 ? 5.208 10.288 12.816 1.00 52.91 91 PRO A O 1
#

Sequence (91 aa):
MALGVYLSFRVLAFPDLSVDGTFPLGAAVAGMLVLRGFSPYLALLGALGAGLVAGAFTGVLATRLRIPGLLAGVLTMIMLYSLNLRIMGRP

Nearest PDB structures (foldseek):
  2nq2-assembly1_A  TM=6.614E-01  e=5.981E+00  Haemophilus influenzae